Protein AF-A0A7S0SSU5-F1 (afdb_monomer)

pLDDT: mean 71.98, std 14.86, range [33.75, 90.81]

Secondary structure (DSSP, 8-state):
--GGGS-HHHHHHHHHHHHHHHHHHHHHHHHHHHHHHHHHHHHHHHHHHHHHHHH---HHHHHHHHHHHHHHHHHHHHHHHHHHHHHHHHHHHHHHHH-SHHHHHHHHS--PPPTTSSHHHHHHHHSS--

Radius of gyration: 24.77 Å; Cα cont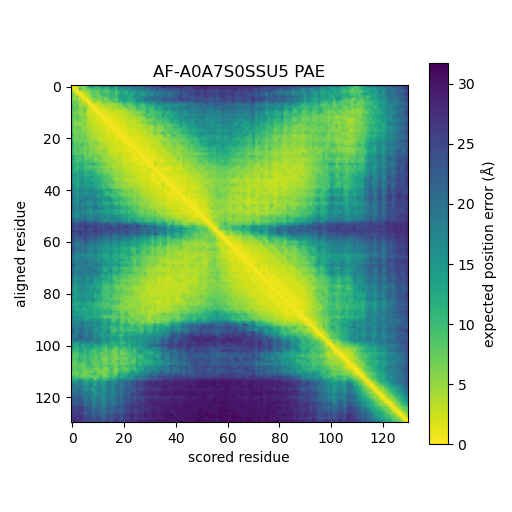acts (8 Å, |Δi|>4): 100; chains: 1; bounding box: 47×32×67 Å

Solvent-accessible surface area (backbone atoms only — not comparable to full-atom values): 7080 Å² total; per-residue (Å²): 116,59,68,85,75,43,56,74,67,41,38,55,49,50,54,50,49,50,53,50,51,51,50,39,52,50,42,39,50,54,18,55,52,32,44,54,51,18,54,51,28,42,50,51,18,53,52,39,49,54,46,48,76,72,72,58,86,51,67,73,57,44,54,51,40,52,52,51,23,52,50,24,44,52,50,19,52,52,27,48,53,50,23,52,52,33,42,50,45,29,63,57,47,42,52,77,68,52,58,49,80,64,46,61,53,39,75,80,42,71,60,82,68,66,81,84,65,53,61,72,56,54,56,64,68,64,71,76,78,128

Nearest PDB structures (foldseek):
  5c21-assembly1_B  TM=7.809E-01  e=1.725E+00  Escherichia coli
  6ixg-assembly2_B  TM=7.205E-01  e=1.542E+00  Homo sapiens
  3zx6-assembly1_B  TM=6.399E-01  e=7.852E+00  Archaeoglobus fulgidus DSM 4304

Sequence (130 aa):
MSSDTLTISSRAFYERTKIKMVASILVAALGLMLLGFASTAGGNAQSNNLLQQRTITDDNVKQSFQALTGGYGFATFVYLLAFILFIAGAVYVSPAFCGSGNEKKMIRSPQELDSGNYAAYSEKSSATQV

Foldseek 3Di:
DDLVPEDPVLSVVLVQLVVLVVVLVVLLVVLVVLLVLLVVLQVLLVVLVVCLVPPDPDPVVNVVSVVSSVVSNVSSVVSNVVSVVSVVCSVVSVCVRQVDPVSVVSVVHRDYDDPVPVVVVVVVVVVPDD

Structure (mmCIF, N/CA/C/O backbone):
data_AF-A0A7S0SSU5-F1
#
_entry.id   AF-A0A7S0SSU5-F1
#
loop_
_atom_site.group_PDB
_atom_site.id
_atom_site.type_symbol
_atom_site.label_atom_id
_atom_site.label_alt_id
_atom_site.label_comp_id
_atom_site.label_asym_id
_atom_site.label_entity_id
_atom_site.label_seq_id
_atom_site.pdbx_PDB_ins_code
_atom_site.Cartn_x
_atom_site.Cartn_y
_atom_site.Cartn_z
_atom_site.occupancy
_atom_site.B_iso_or_equiv
_atom_site.auth_seq_id
_atom_site.auth_comp_id
_atom_site.auth_asym_id
_atom_site.auth_atom_id
_atom_site.pdbx_PDB_model_num
ATOM 1 N N . MET A 1 1 ? -23.222 10.965 27.263 1.00 56.06 1 MET A N 1
ATOM 2 C CA . MET A 1 1 ? -22.377 10.793 28.465 1.00 56.06 1 MET A CA 1
ATOM 3 C C . MET A 1 1 ? -20.960 11.200 28.112 1.00 56.06 1 MET A C 1
ATOM 5 O O . MET A 1 1 ? -20.554 10.955 26.980 1.00 56.06 1 MET A O 1
ATOM 9 N N . SER A 1 2 ? -20.246 11.864 29.020 1.00 61.12 2 SER A N 1
ATOM 10 C CA . SER A 1 2 ? -18.817 12.133 28.822 1.00 61.12 2 SER A CA 1
ATOM 11 C C . SER A 1 2 ? -18.035 10.834 29.054 1.00 61.12 2 SER A C 1
ATOM 13 O O . SER A 1 2 ? -18.486 9.978 29.813 1.00 61.12 2 SER A O 1
ATOM 15 N N . SER A 1 3 ? -16.867 10.658 28.430 1.00 58.19 3 SER A N 1
ATOM 16 C CA . SER A 1 3 ? -15.990 9.507 28.715 1.00 58.19 3 SER A CA 1
ATOM 17 C C . SER A 1 3 ? -15.552 9.450 30.180 1.00 58.19 3 SER A C 1
ATOM 19 O O . SER A 1 3 ? -15.205 8.383 30.675 1.00 58.19 3 SER A O 1
ATOM 21 N N . ASP A 1 4 ? -15.603 10.588 30.874 1.00 58.25 4 ASP A N 1
ATOM 22 C CA . ASP A 1 4 ? -15.277 10.697 32.297 1.00 58.25 4 ASP A CA 1
ATOM 23 C C . ASP A 1 4 ? -16.408 10.226 33.216 1.00 58.25 4 ASP A C 1
ATOM 25 O O . ASP A 1 4 ? -16.197 10.059 34.410 1.00 58.25 4 ASP A O 1
ATOM 29 N N . THR A 1 5 ? -17.609 10.000 32.672 1.00 66.00 5 THR A N 1
ATOM 30 C CA . THR A 1 5 ? -18.758 9.465 33.422 1.00 66.00 5 THR A CA 1
ATOM 31 C C . THR A 1 5 ? -18.844 7.938 33.367 1.00 66.00 5 THR A C 1
ATOM 33 O O . THR A 1 5 ? -19.779 7.372 33.920 1.00 66.00 5 THR A O 1
ATOM 36 N N . LEU A 1 6 ? -17.905 7.275 32.682 1.00 62.12 6 LEU A N 1
ATOM 37 C CA . LEU A 1 6 ? -17.841 5.819 32.561 1.00 62.12 6 LEU A CA 1
ATOM 38 C C . LEU A 1 6 ? -17.018 5.195 33.692 1.00 62.12 6 LEU A C 1
ATOM 40 O O . LEU A 1 6 ? -16.015 5.753 34.138 1.00 62.12 6 LEU A O 1
ATOM 44 N N . THR A 1 7 ? -17.374 3.967 34.062 1.00 74.00 7 THR A N 1
ATOM 45 C CA . THR A 1 7 ? -16.509 3.082 34.854 1.00 74.00 7 THR A CA 1
ATOM 46 C C . THR A 1 7 ? -15.107 2.931 34.236 1.00 74.00 7 THR A C 1
ATOM 48 O O . THR A 1 7 ? -14.943 2.899 33.013 1.00 74.00 7 THR A O 1
ATOM 51 N N . ILE A 1 8 ? -14.076 2.811 35.088 1.00 71.38 8 ILE A N 1
ATOM 52 C CA . ILE A 1 8 ? -12.649 2.734 34.693 1.00 71.38 8 ILE A CA 1
ATOM 53 C C . ILE A 1 8 ? -12.413 1.645 33.633 1.00 71.38 8 ILE A C 1
ATOM 55 O O . ILE A 1 8 ? -11.675 1.852 32.668 1.00 71.38 8 ILE A O 1
ATOM 59 N N . SER A 1 9 ? -13.084 0.500 33.777 1.00 66.38 9 SER A N 1
ATOM 60 C CA . SER A 1 9 ? -13.046 -0.608 32.820 1.00 66.38 9 SER A CA 1
ATOM 61 C C . SER A 1 9 ? -13.608 -0.203 31.454 1.00 66.38 9 SER A C 1
ATOM 63 O O . SER A 1 9 ? -12.910 -0.339 30.444 1.00 66.38 9 SER A O 1
ATOM 65 N N . SER A 1 10 ? -14.823 0.352 31.421 1.00 65.69 10 SER A N 1
ATOM 66 C CA . SER A 1 10 ? -15.511 0.780 30.194 1.00 65.69 10 SER A CA 1
ATOM 67 C C . SER A 1 10 ? -14.750 1.879 29.451 1.00 65.69 10 SER A C 1
ATOM 69 O O . SER A 1 10 ? -14.688 1.871 28.220 1.00 65.69 10 SER A O 1
ATOM 71 N N . ARG A 1 11 ? -14.094 2.784 30.187 1.00 67.38 11 ARG A N 1
ATOM 72 C CA . ARG A 1 11 ? -13.201 3.801 29.619 1.00 67.38 11 ARG A CA 1
ATOM 73 C C . ARG A 1 11 ? -11.975 3.181 28.944 1.00 67.38 11 ARG A C 1
ATOM 75 O O . ARG A 1 11 ? -11.685 3.512 27.796 1.00 67.38 11 ARG A O 1
ATOM 82 N N . ALA A 1 12 ? -11.289 2.251 29.611 1.00 69.94 12 ALA A N 1
ATOM 83 C CA . ALA A 1 12 ? -10.104 1.596 29.053 1.00 69.94 12 ALA A CA 1
ATOM 84 C C . ALA A 1 12 ? -10.423 0.805 27.772 1.00 69.94 12 ALA A C 1
ATOM 86 O O . ALA A 1 12 ? -9.622 0.762 26.838 1.00 69.94 12 ALA A O 1
ATOM 87 N N . PHE A 1 13 ? -11.607 0.194 27.697 1.00 69.38 13 PHE A N 1
ATOM 88 C CA . PHE A 1 13 ? -12.053 -0.496 26.490 1.00 69.38 13 PHE A CA 1
ATOM 89 C C . PHE A 1 13 ? -12.400 0.481 25.368 1.00 69.38 13 PHE A C 1
ATOM 91 O O . PHE A 1 13 ? -11.921 0.294 24.256 1.00 69.38 13 PHE A O 1
ATOM 98 N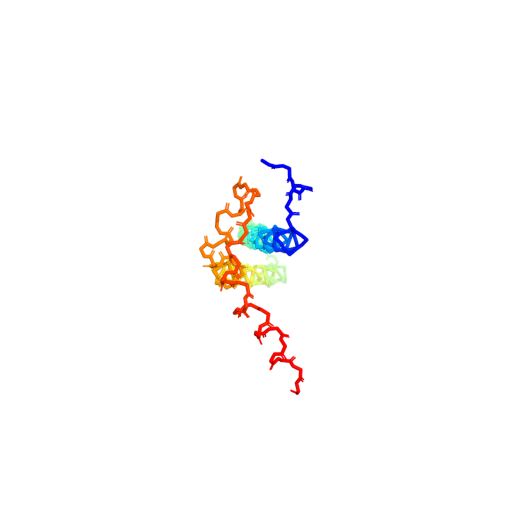 N . TYR A 1 14 ? -13.115 1.569 25.665 1.00 70.25 14 TYR A N 1
ATOM 99 C CA . TYR A 1 14 ? -13.400 2.633 24.699 1.00 70.25 14 TYR A CA 1
ATOM 100 C C . TYR A 1 14 ? -12.125 3.229 24.075 1.00 70.25 14 TYR A C 1
ATOM 102 O O . TYR A 1 14 ? -12.042 3.395 22.855 1.00 70.25 14 TYR A O 1
ATOM 110 N N . GLU A 1 15 ? -11.104 3.506 24.890 1.00 70.94 15 GLU A N 1
ATOM 111 C CA . GLU A 1 15 ? -9.810 4.013 24.417 1.00 70.94 15 GLU A CA 1
ATOM 112 C C . GLU A 1 15 ? -9.081 2.982 23.539 1.00 70.94 15 GLU A C 1
ATOM 114 O O . GLU A 1 15 ? -8.605 3.321 22.452 1.00 70.94 15 GLU A O 1
ATOM 119 N N . ARG A 1 16 ? -9.077 1.699 23.929 1.00 71.19 16 ARG A N 1
ATOM 120 C CA . ARG A 1 16 ? -8.513 0.614 23.107 1.00 71.19 16 ARG A CA 1
ATOM 121 C C . ARG A 1 16 ? -9.248 0.467 21.774 1.00 71.19 16 ARG A C 1
ATOM 123 O O . ARG A 1 16 ? -8.592 0.348 20.744 1.00 71.19 16 ARG A O 1
ATOM 130 N N . THR A 1 17 ? -10.580 0.519 21.755 1.00 71.75 17 THR A N 1
ATOM 131 C CA . THR A 1 17 ? -11.378 0.437 20.520 1.00 71.75 17 THR A CA 1
ATOM 132 C C . THR A 1 17 ? -11.051 1.581 19.560 1.00 71.75 17 THR A C 1
ATOM 134 O O . THR A 1 17 ? -10.883 1.348 18.362 1.00 71.75 17 THR A O 1
ATOM 137 N N . LYS A 1 18 ? -10.876 2.809 20.067 1.00 73.06 18 LYS A N 1
ATOM 138 C CA . LYS A 1 18 ? -10.444 3.950 19.244 1.00 73.06 18 LYS A CA 1
ATOM 139 C C . LYS A 1 18 ? -9.051 3.760 18.658 1.00 73.06 18 LYS A C 1
ATOM 141 O O . LYS A 1 18 ? -8.867 3.995 17.467 1.00 73.06 18 LYS A O 1
ATOM 146 N N . ILE A 1 19 ? -8.085 3.317 19.461 1.00 75.94 19 ILE A N 1
ATOM 147 C CA . ILE A 1 19 ? -6.707 3.093 18.998 1.00 75.94 19 ILE A CA 1
ATOM 148 C C . ILE A 1 19 ? -6.681 2.051 17.873 1.00 75.94 19 ILE A C 1
ATOM 150 O O . ILE A 1 19 ? -6.041 2.267 16.846 1.00 75.94 19 ILE A O 1
ATOM 154 N N . LYS A 1 20 ? -7.434 0.956 18.017 1.00 71.56 20 LYS A N 1
ATOM 155 C CA . LYS A 1 20 ? -7.558 -0.077 16.979 1.00 71.56 20 LYS A CA 1
ATOM 156 C C . LYS A 1 20 ? -8.195 0.454 15.690 1.00 71.56 20 LYS A C 1
ATOM 158 O O . LYS A 1 20 ? -7.729 0.133 14.598 1.00 71.56 20 LYS A O 1
ATOM 163 N N . MET A 1 21 ? -9.228 1.293 15.805 1.00 73.94 21 MET A N 1
ATOM 164 C CA . MET A 1 21 ? -9.857 1.941 14.651 1.00 73.94 21 MET A CA 1
ATOM 165 C C . MET A 1 21 ? -8.861 2.848 13.917 1.00 73.94 21 MET A C 1
ATOM 167 O O . MET A 1 21 ? -8.711 2.730 12.702 1.00 73.94 21 MET A O 1
ATOM 171 N N . VAL A 1 22 ? -8.127 3.692 14.647 1.00 79.00 22 VAL A N 1
ATOM 172 C CA . VAL A 1 22 ? -7.085 4.559 14.075 1.00 79.00 22 VAL A CA 1
ATOM 173 C C . VAL A 1 22 ? -5.990 3.730 13.401 1.00 79.00 22 VAL A C 1
ATOM 175 O O . VAL A 1 22 ? -5.599 4.047 12.281 1.00 79.00 22 VAL A O 1
ATOM 178 N N . ALA A 1 23 ? -5.554 2.628 14.019 1.00 75.94 23 ALA A N 1
ATOM 179 C CA . ALA A 1 23 ? -4.574 1.722 13.427 1.00 75.94 23 ALA A CA 1
ATOM 180 C C . ALA A 1 23 ? -5.067 1.123 12.097 1.00 75.94 23 ALA A C 1
ATOM 182 O O . ALA A 1 23 ? -4.322 1.120 11.121 1.00 75.94 23 ALA A O 1
ATOM 183 N N . SER A 1 24 ? -6.331 0.690 12.014 1.00 76.25 24 SER A N 1
ATOM 184 C CA . SER A 1 24 ? -6.899 0.153 10.765 1.00 76.25 24 SER A CA 1
ATOM 185 C C . SER A 1 24 ? -6.962 1.193 9.636 1.00 76.25 24 SER A C 1
AT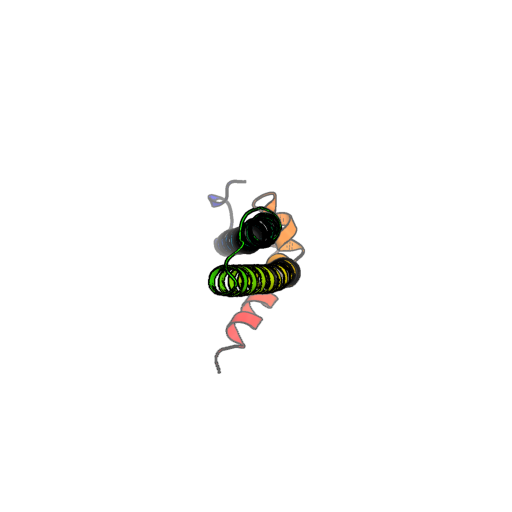OM 187 O O . SER A 1 24 ? -6.672 0.873 8.484 1.00 76.25 24 SER A O 1
ATOM 189 N N . ILE A 1 25 ? -7.260 2.455 9.969 1.00 79.56 25 ILE A N 1
ATOM 190 C CA . ILE A 1 25 ? -7.287 3.571 9.012 1.00 79.56 25 ILE A CA 1
ATOM 191 C C . ILE A 1 25 ? -5.868 3.919 8.553 1.00 79.56 25 ILE A C 1
ATOM 193 O O . ILE A 1 25 ? -5.651 4.166 7.369 1.00 79.56 25 ILE A O 1
ATOM 197 N N . LEU A 1 26 ? -4.892 3.896 9.462 1.00 82.31 26 LEU A N 1
ATOM 198 C CA . LEU A 1 26 ? -3.492 4.170 9.142 1.00 82.31 26 LEU A CA 1
ATOM 199 C C . LEU A 1 26 ? -2.922 3.100 8.202 1.00 82.31 26 LEU A C 1
ATOM 201 O O . LEU A 1 26 ? -2.293 3.436 7.201 1.00 82.31 26 LEU A O 1
ATOM 205 N N . VAL A 1 27 ? -3.204 1.820 8.461 1.00 82.00 27 VAL A N 1
ATOM 206 C CA . VAL A 1 27 ? -2.803 0.714 7.575 1.00 82.00 27 VAL A CA 1
ATOM 207 C C . VAL A 1 27 ? -3.454 0.849 6.192 1.00 82.00 27 VAL A C 1
ATOM 209 O O . VAL A 1 27 ? -2.781 0.661 5.179 1.00 82.00 27 VAL A O 1
ATOM 212 N N . ALA A 1 28 ? -4.727 1.250 6.122 1.00 79.44 28 ALA A N 1
ATOM 213 C CA . ALA A 1 28 ? -5.393 1.523 4.848 1.00 79.44 28 ALA A CA 1
ATOM 214 C C . ALA A 1 28 ? -4.764 2.713 4.093 1.00 79.44 28 ALA A C 1
ATOM 216 O O . ALA A 1 28 ? -4.578 2.643 2.877 1.00 79.44 28 ALA A O 1
ATOM 217 N N . ALA A 1 29 ? -4.379 3.781 4.800 1.00 84.12 29 ALA A N 1
ATOM 218 C CA . ALA A 1 29 ? -3.706 4.941 4.213 1.00 84.12 29 ALA A CA 1
ATOM 219 C C . ALA A 1 29 ? -2.313 4.591 3.657 1.00 84.12 29 ALA A C 1
ATOM 221 O O . ALA A 1 29 ? -1.955 5.045 2.571 1.00 84.12 29 ALA A O 1
ATOM 222 N N . LEU A 1 30 ? -1.556 3.731 4.348 1.00 83.94 30 LEU A N 1
ATOM 223 C CA . LEU A 1 30 ? -0.282 3.202 3.846 1.00 83.94 30 LEU A CA 1
ATOM 224 C C . LEU A 1 30 ? -0.471 2.365 2.574 1.00 83.94 30 LEU A C 1
ATOM 226 O O . LEU A 1 30 ? 0.319 2.486 1.639 1.00 83.94 30 LE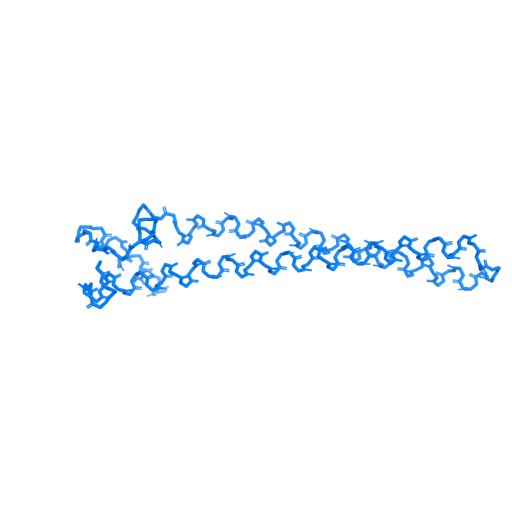U A O 1
ATOM 230 N N . GLY A 1 31 ? -1.549 1.578 2.497 1.00 84.19 31 GLY A N 1
ATOM 231 C CA . GLY A 1 31 ? -1.936 0.897 1.261 1.00 84.19 31 GLY A CA 1
ATOM 232 C C . GLY A 1 31 ? -2.144 1.887 0.110 1.00 84.19 31 GLY A C 1
ATOM 233 O O . GLY A 1 31 ? -1.524 1.757 -0.944 1.00 84.19 31 GLY A O 1
ATOM 234 N N . LEU A 1 32 ? -2.955 2.928 0.315 1.00 85.25 32 LEU A N 1
ATOM 235 C CA . LEU A 1 32 ? -3.207 3.950 -0.712 1.00 85.25 32 LEU A CA 1
ATOM 236 C C . LEU A 1 32 ? -1.934 4.698 -1.146 1.00 85.25 32 LEU A C 1
ATOM 238 O O . LEU A 1 32 ? -1.791 5.031 -2.322 1.00 85.25 32 LEU A O 1
ATOM 242 N N . MET A 1 33 ? -0.984 4.914 -0.235 1.00 88.31 33 MET A N 1
ATOM 243 C CA . MET A 1 33 ? 0.317 5.501 -0.566 1.00 88.31 33 MET A CA 1
ATOM 244 C C . MET A 1 33 ? 1.125 4.603 -1.519 1.00 88.31 33 MET A C 1
ATOM 246 O O . MET A 1 33 ? 1.680 5.094 -2.502 1.00 88.31 33 MET A O 1
ATOM 250 N N . LEU A 1 34 ? 1.144 3.285 -1.287 1.00 85.94 34 LEU A N 1
ATOM 251 C CA . LEU A 1 34 ? 1.802 2.317 -2.177 1.00 85.94 34 LEU A CA 1
ATOM 252 C C . LEU A 1 34 ? 1.147 2.261 -3.562 1.00 85.94 34 LEU A C 1
ATOM 254 O O . LEU A 1 34 ? 1.851 2.139 -4.564 1.00 85.94 34 LEU A O 1
ATOM 258 N N . LEU A 1 35 ? -0.175 2.436 -3.643 1.00 87.56 35 LEU A N 1
ATOM 259 C CA . LEU A 1 35 ? -0.874 2.574 -4.923 1.00 87.56 35 LEU A CA 1
ATOM 260 C C . LEU A 1 35 ? -0.422 3.829 -5.695 1.00 87.56 35 LEU A C 1
ATOM 262 O O . LEU A 1 35 ? -0.261 3.774 -6.913 1.00 87.56 35 LEU A O 1
ATOM 266 N N . GLY A 1 36 ? -0.159 4.940 -4.999 1.00 88.62 36 GLY A N 1
ATOM 267 C CA . GLY A 1 36 ? 0.415 6.152 -5.599 1.00 88.62 36 GLY A CA 1
ATOM 268 C C . GLY A 1 36 ? 1.838 5.952 -6.141 1.00 88.62 36 GLY A C 1
ATOM 269 O O . GLY A 1 36 ? 2.196 6.476 -7.199 1.00 88.62 36 GLY A O 1
ATOM 270 N N . PHE A 1 37 ? 2.656 5.142 -5.465 1.00 88.12 37 PHE A N 1
ATOM 271 C CA . PHE A 1 37 ? 3.966 4.756 -5.999 1.00 88.12 37 PHE A CA 1
ATOM 272 C C . PHE A 1 37 ? 3.850 3.818 -7.202 1.00 88.12 37 PHE A C 1
ATOM 274 O O . PHE A 1 37 ? 4.606 3.976 -8.162 1.00 88.12 37 PHE A O 1
ATOM 281 N N . ALA A 1 38 ? 2.877 2.901 -7.203 1.00 89.56 38 ALA A N 1
ATOM 282 C CA . ALA A 1 38 ? 2.601 2.037 -8.348 1.00 89.56 38 ALA A CA 1
ATOM 283 C C . ALA A 1 38 ? 2.204 2.851 -9.591 1.00 89.56 38 ALA A C 1
ATOM 285 O O . ALA A 1 38 ? 2.741 2.616 -10.672 1.00 89.56 38 ALA A O 1
ATOM 286 N N . SER A 1 39 ? 1.319 3.845 -9.449 1.00 89.00 39 SER A N 1
ATOM 287 C CA . SER A 1 39 ? 0.909 4.692 -10.578 1.00 89.00 39 SER A CA 1
ATOM 288 C C . SER A 1 39 ? 2.065 5.537 -11.121 1.00 89.00 39 SER A C 1
ATOM 290 O O . SER A 1 39 ? 2.221 5.658 -12.337 1.00 89.00 39 SER A O 1
ATOM 292 N N . THR A 1 40 ? 2.924 6.055 -10.241 1.00 90.44 40 THR A N 1
ATOM 293 C CA . THR A 1 40 ? 4.107 6.835 -10.637 1.00 90.44 40 THR A CA 1
ATOM 294 C C . THR A 1 40 ? 5.142 5.966 -11.361 1.00 90.44 40 THR A C 1
ATOM 296 O O . THR A 1 40 ? 5.637 6.342 -12.424 1.00 90.44 40 THR A O 1
ATOM 299 N N . ALA A 1 41 ? 5.450 4.780 -10.827 1.00 87.25 41 ALA A N 1
ATOM 300 C CA . ALA A 1 41 ? 6.372 3.838 -11.460 1.00 87.25 41 ALA A CA 1
ATOM 301 C C . ALA A 1 41 ? 5.839 3.346 -12.819 1.00 87.25 41 ALA A C 1
ATOM 303 O O . ALA A 1 41 ? 6.587 3.330 -13.796 1.00 87.25 41 ALA A O 1
ATOM 304 N N . GLY A 1 42 ? 4.542 3.040 -12.919 1.00 86.44 42 GLY A N 1
ATOM 305 C CA . GLY A 1 42 ? 3.910 2.621 -14.171 1.00 86.44 42 GLY A CA 1
ATOM 306 C C . GLY A 1 42 ? 3.944 3.716 -15.239 1.00 86.44 42 GLY A C 1
ATOM 307 O O . GLY A 1 42 ? 4.291 3.450 -16.392 1.00 86.44 42 GLY A O 1
ATOM 308 N N . GLY A 1 43 ? 3.678 4.966 -14.846 1.00 87.19 43 GLY A N 1
ATOM 309 C CA . GLY A 1 43 ? 3.795 6.125 -15.734 1.00 87.19 43 GLY A CA 1
ATOM 310 C C . GLY A 1 43 ? 5.221 6.328 -16.255 1.00 87.19 43 GLY A C 1
ATOM 311 O O . GLY A 1 43 ? 5.419 6.547 -17.452 1.00 87.19 43 GLY A O 1
ATOM 312 N N . ASN A 1 44 ? 6.227 6.170 -15.390 1.00 86.56 44 ASN A N 1
ATOM 313 C CA . ASN A 1 44 ? 7.636 6.263 -15.782 1.00 86.56 44 ASN A CA 1
ATOM 314 C C . ASN A 1 44 ? 8.059 5.131 -16.7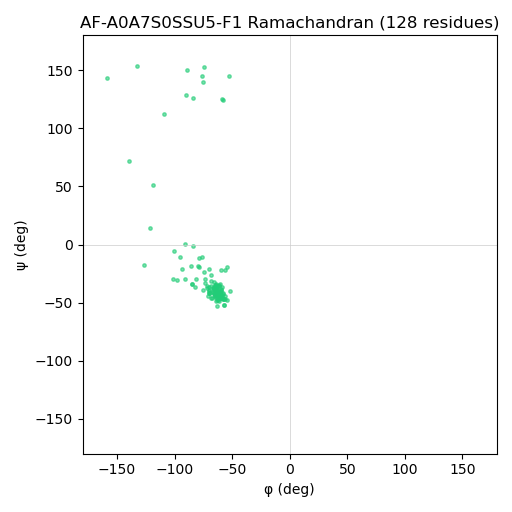30 1.00 86.56 44 ASN A C 1
ATOM 316 O O . ASN A 1 44 ? 8.808 5.379 -17.675 1.00 86.56 44 ASN A O 1
ATOM 320 N N . ALA A 1 45 ? 7.553 3.909 -16.534 1.00 86.56 45 ALA A N 1
ATOM 321 C CA . ALA A 1 45 ? 7.801 2.800 -17.454 1.00 86.56 45 ALA A CA 1
ATOM 322 C C . ALA A 1 45 ? 7.265 3.110 -18.863 1.00 86.56 45 ALA A C 1
ATOM 324 O O . ALA A 1 45 ? 7.969 2.937 -19.858 1.00 86.56 45 ALA A O 1
ATOM 325 N N . GLN A 1 46 ? 6.038 3.626 -18.961 1.00 86.00 46 GLN A N 1
ATOM 326 C CA . GLN A 1 46 ? 5.432 3.951 -20.252 1.00 86.00 46 GLN A CA 1
ATOM 327 C C . GLN A 1 46 ? 6.103 5.155 -20.928 1.00 86.00 46 GLN A C 1
ATOM 329 O O . GLN A 1 46 ? 6.355 5.119 -22.132 1.00 86.00 46 GLN A O 1
ATOM 334 N N . SER A 1 47 ? 6.434 6.200 -20.164 1.00 84.81 47 SER A N 1
ATOM 335 C CA . SER A 1 47 ? 7.136 7.383 -20.677 1.00 84.81 47 SER A CA 1
ATOM 336 C C . SER A 1 47 ? 8.498 7.020 -21.283 1.00 84.81 47 SER A C 1
ATOM 338 O O . SER A 1 47 ? 8.803 7.401 -22.414 1.00 84.81 47 SER A O 1
ATOM 340 N N . ASN A 1 48 ? 9.284 6.195 -20.584 1.00 83.38 48 ASN A N 1
ATOM 341 C CA . ASN A 1 48 ? 10.591 5.743 -21.062 1.00 83.38 48 ASN A CA 1
ATOM 342 C C . ASN A 1 48 ? 10.498 4.874 -22.325 1.00 83.38 48 ASN A C 1
ATOM 344 O O . ASN A 1 48 ? 11.343 4.996 -23.210 1.00 83.38 48 ASN A O 1
ATOM 348 N N . ASN A 1 49 ? 9.443 4.065 -22.456 1.00 83.44 49 ASN A N 1
ATOM 349 C CA . ASN A 1 49 ? 9.183 3.283 -23.666 1.00 83.44 49 ASN A CA 1
ATOM 350 C C . ASN A 1 49 ? 8.894 4.191 -24.881 1.00 83.44 49 ASN A C 1
ATOM 352 O O . ASN A 1 49 ? 9.459 4.007 -25.959 1.00 83.44 49 ASN A O 1
ATOM 356 N N . LEU A 1 50 ? 8.088 5.242 -24.693 1.00 83.00 50 LEU A N 1
ATOM 357 C CA . LEU A 1 50 ? 7.801 6.222 -25.748 1.00 83.00 50 LEU A CA 1
ATOM 358 C C . LEU A 1 50 ? 9.045 7.029 -26.151 1.00 83.00 50 LEU A C 1
ATOM 360 O O . LEU A 1 50 ? 9.240 7.302 -27.337 1.00 83.00 50 LEU A O 1
ATOM 364 N N . LEU A 1 51 ? 9.900 7.391 -25.190 1.00 81.12 51 LEU A N 1
ATOM 365 C CA . LEU A 1 51 ? 11.168 8.081 -25.455 1.00 81.12 51 LEU A CA 1
ATOM 366 C C . LEU A 1 51 ? 12.159 7.190 -26.214 1.00 81.12 51 LEU A C 1
ATOM 368 O O . LEU A 1 51 ? 12.795 7.655 -27.163 1.00 81.12 51 LEU A O 1
ATOM 372 N N . GLN A 1 52 ? 12.240 5.905 -25.856 1.00 79.00 52 GLN A N 1
ATOM 373 C CA . GLN A 1 52 ? 13.062 4.922 -26.562 1.00 79.00 52 GLN A CA 1
ATOM 374 C C . GLN A 1 52 ? 12.646 4.783 -28.035 1.00 79.00 52 GLN A C 1
ATOM 376 O O . GLN A 1 52 ? 13.506 4.674 -28.906 1.00 79.00 52 GLN A O 1
ATOM 381 N N . GLN A 1 53 ? 11.341 4.816 -28.325 1.00 74.00 53 GLN A N 1
ATOM 382 C CA . GLN A 1 53 ? 10.820 4.697 -29.690 1.00 74.00 53 GLN A CA 1
ATOM 383 C C . GLN A 1 53 ? 11.024 5.955 -30.546 1.00 74.00 53 GLN A C 1
ATOM 385 O O . GLN A 1 53 ? 11.128 5.838 -31.765 1.00 74.00 53 GLN A O 1
ATOM 390 N N . ARG A 1 54 ? 11.050 7.152 -29.942 1.00 72.06 54 ARG A N 1
ATOM 391 C CA . ARG A 1 54 ? 11.038 8.422 -30.691 1.00 72.06 54 ARG A CA 1
ATOM 392 C C . ARG A 1 54 ? 12.404 9.069 -30.901 1.00 72.06 54 ARG A C 1
ATOM 394 O O . ARG A 1 54 ? 12.561 9.768 -31.897 1.00 72.06 54 ARG A O 1
ATOM 401 N N . THR A 1 55 ? 13.358 8.887 -29.987 1.00 65.62 55 THR A N 1
ATOM 402 C CA . THR A 1 55 ? 14.490 9.834 -29.892 1.00 65.62 55 THR A CA 1
ATOM 403 C C . THR A 1 55 ? 15.869 9.180 -29.951 1.00 65.62 55 THR A C 1
ATOM 405 O O . THR A 1 55 ? 16.857 9.867 -30.194 1.00 65.62 55 THR A O 1
ATOM 408 N N . ILE A 1 56 ? 15.979 7.869 -29.731 1.00 68.12 56 ILE A N 1
ATOM 409 C CA . ILE A 1 56 ? 17.279 7.246 -29.458 1.00 68.12 56 ILE A CA 1
ATOM 410 C C . ILE A 1 56 ? 17.733 6.393 -30.641 1.00 68.12 56 ILE A C 1
ATOM 412 O O . ILE A 1 56 ? 17.140 5.358 -30.930 1.00 68.12 56 ILE A O 1
ATOM 416 N N . THR A 1 57 ? 18.802 6.829 -31.310 1.00 66.75 57 THR A N 1
ATOM 417 C CA . THR A 1 57 ? 19.452 6.104 -32.421 1.00 66.75 57 THR A CA 1
ATOM 418 C C . THR A 1 57 ? 20.612 5.224 -31.937 1.00 66.75 57 THR A C 1
ATOM 420 O O . THR A 1 57 ? 20.962 4.268 -32.615 1.00 66.75 57 THR A O 1
ATOM 423 N N . ASP A 1 58 ? 21.174 5.511 -30.757 1.00 76.19 58 ASP A N 1
ATOM 424 C CA . ASP A 1 58 ? 22.303 4.779 -30.165 1.00 76.19 58 ASP A CA 1
ATOM 425 C C . ASP A 1 58 ? 21.836 3.519 -29.408 1.00 76.19 58 ASP A C 1
ATOM 427 O O . ASP A 1 58 ? 20.979 3.583 -28.516 1.00 76.19 58 ASP A O 1
ATOM 431 N N . ASP A 1 59 ? 22.408 2.366 -29.754 1.00 77.31 59 ASP A N 1
ATOM 432 C CA . ASP A 1 59 ? 22.027 1.055 -29.219 1.00 77.31 59 ASP A CA 1
ATOM 433 C C . ASP A 1 59 ? 22.373 0.885 -27.731 1.00 77.31 59 ASP A C 1
ATOM 435 O O . ASP A 1 59 ? 21.615 0.249 -26.990 1.00 77.31 59 ASP A O 1
ATOM 439 N N . ASN A 1 60 ? 23.450 1.521 -27.253 1.00 78.75 60 ASN A N 1
ATOM 440 C CA . ASN A 1 60 ? 23.829 1.481 -25.832 1.00 78.75 60 ASN A CA 1
ATOM 441 C C . ASN A 1 60 ? 22.797 2.208 -24.958 1.00 78.75 60 ASN A C 1
ATOM 443 O O . ASN A 1 60 ? 22.454 1.791 -23.844 1.00 78.75 60 ASN A O 1
ATOM 447 N N . VAL A 1 61 ? 22.259 3.303 -25.491 1.00 77.25 61 VAL A N 1
ATOM 448 C CA . VAL A 1 61 ? 21.257 4.108 -24.802 1.00 77.2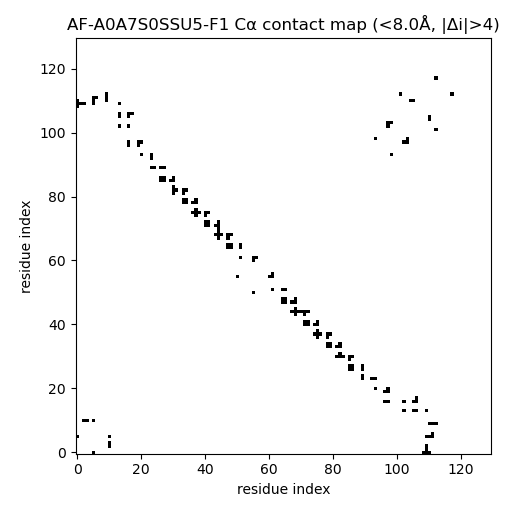5 61 VAL A CA 1
ATOM 449 C C . VAL A 1 61 ? 19.901 3.393 -24.845 1.00 77.25 61 VAL A C 1
ATOM 451 O O . VAL A 1 61 ? 19.220 3.330 -23.823 1.00 77.25 61 VAL A O 1
ATOM 454 N N . LYS A 1 62 ? 19.536 2.739 -25.959 1.00 77.62 62 LYS A N 1
ATOM 455 C CA . LYS A 1 62 ? 18.325 1.898 -26.029 1.00 77.62 62 LYS A CA 1
ATOM 456 C C . LYS A 1 62 ? 18.313 0.778 -24.990 1.00 77.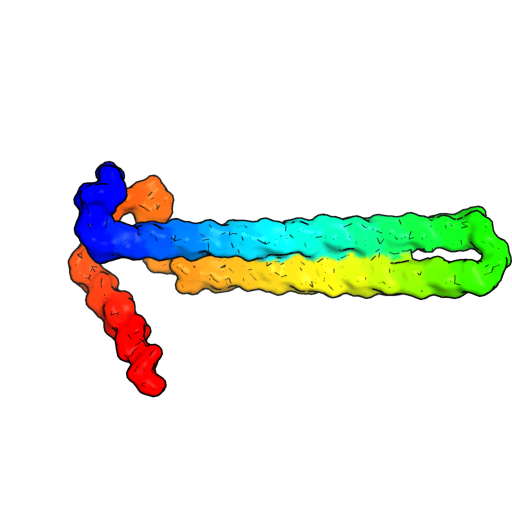62 62 LYS A C 1
ATOM 458 O O . LYS A 1 62 ? 17.296 0.613 -24.317 1.00 77.62 62 LYS A O 1
ATOM 463 N N . GLN A 1 63 ? 19.412 0.036 -24.830 1.00 81.25 63 GLN A N 1
ATOM 464 C CA . GLN A 1 63 ? 19.499 -1.016 -23.807 1.00 81.25 63 GLN A CA 1
ATOM 465 C C . GLN A 1 63 ? 19.307 -0.457 -22.393 1.00 81.25 63 GLN A C 1
ATOM 467 O O . GLN A 1 63 ? 18.591 -1.050 -21.585 1.00 81.25 63 GLN A O 1
ATOM 472 N N . SER A 1 64 ? 19.878 0.717 -22.116 1.00 80.69 64 SER A N 1
ATOM 473 C CA . SER A 1 64 ? 19.722 1.393 -20.826 1.00 80.69 64 SER A CA 1
ATOM 474 C C . SER A 1 64 ? 18.252 1.745 -20.552 1.00 80.69 64 SER A C 1
ATOM 476 O O . SER A 1 64 ? 17.714 1.382 -19.509 1.00 80.69 64 SER A O 1
ATOM 478 N N . PHE A 1 65 ? 17.547 2.361 -21.507 1.00 81.75 65 PHE A N 1
ATOM 479 C CA . PHE A 1 65 ? 16.121 2.692 -21.347 1.00 81.75 65 PHE A CA 1
ATOM 480 C C . PHE A 1 65 ? 15.213 1.460 -21.261 1.00 81.75 65 PHE A C 1
ATOM 482 O O . PHE A 1 65 ? 14.217 1.478 -20.531 1.00 81.75 65 PHE A O 1
ATOM 489 N N . GLN A 1 66 ? 15.566 0.376 -21.950 1.00 83.19 66 GLN A N 1
ATOM 490 C CA . GLN A 1 66 ? 14.850 -0.891 -21.850 1.00 83.19 66 GLN A CA 1
ATOM 491 C C . GLN A 1 66 ? 14.996 -1.504 -20.449 1.00 83.19 66 GLN A C 1
ATOM 493 O O . GLN A 1 66 ? 14.004 -1.955 -19.872 1.00 83.19 66 GLN A O 1
ATOM 498 N N . ALA A 1 67 ? 16.196 -1.447 -19.864 1.00 85.19 67 ALA A N 1
ATOM 499 C CA . ALA A 1 67 ? 16.435 -1.867 -18.486 1.00 85.19 67 ALA A CA 1
ATOM 500 C C . ALA A 1 67 ? 15.678 -0.989 -17.472 1.00 85.19 67 ALA A C 1
ATOM 502 O O . ALA A 1 67 ? 15.034 -1.529 -16.570 1.00 85.19 67 ALA A O 1
ATOM 503 N N . LEU A 1 68 ? 15.667 0.343 -17.644 1.00 84.69 68 LEU A N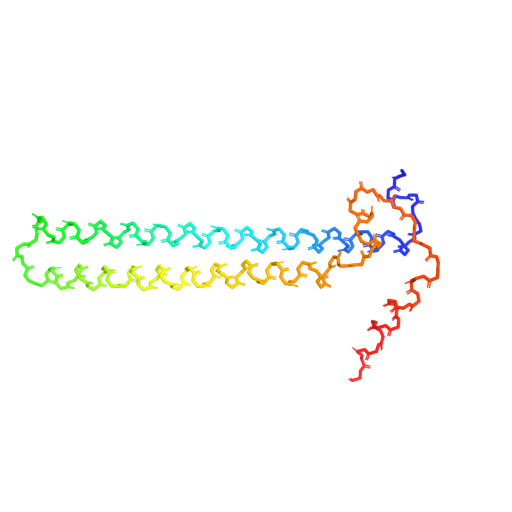 1
ATOM 504 C CA . LEU A 1 68 ? 14.869 1.239 -16.793 1.00 84.69 68 LEU A CA 1
ATOM 505 C C . LEU A 1 68 ? 13.370 0.928 -16.891 1.00 84.69 68 LEU A C 1
ATOM 507 O O . LEU A 1 68 ? 12.689 0.841 -15.871 1.00 84.69 68 LEU A O 1
ATOM 511 N N . THR A 1 69 ? 12.851 0.726 -18.102 1.00 87.75 69 THR A N 1
ATOM 512 C CA . THR A 1 69 ? 11.437 0.390 -18.331 1.00 87.75 69 THR A CA 1
ATOM 513 C C . THR A 1 69 ? 11.062 -0.929 -17.656 1.00 87.75 69 THR A C 1
ATOM 515 O O . THR A 1 69 ? 10.040 -1.000 -16.972 1.00 87.75 69 THR A O 1
ATOM 518 N N . GLY A 1 70 ? 11.910 -1.955 -17.784 1.00 85.56 70 GLY A N 1
ATOM 519 C CA . GLY A 1 70 ? 11.733 -3.234 -17.095 1.00 85.56 70 GLY A CA 1
ATOM 520 C C . GLY A 1 70 ? 11.760 -3.093 -15.571 1.00 85.56 70 GLY A C 1
ATOM 521 O O . GLY A 1 70 ? 10.897 -3.644 -14.889 1.00 85.56 70 GLY A O 1
ATOM 522 N N . GLY A 1 71 ? 12.692 -2.296 -15.036 1.00 87.06 71 GLY A N 1
ATOM 523 C CA . GLY A 1 71 ? 12.805 -2.023 -13.602 1.00 87.06 71 GLY A CA 1
ATOM 524 C C . GLY A 1 71 ? 11.579 -1.309 -13.030 1.00 87.06 71 GLY A C 1
ATOM 525 O O . GLY A 1 71 ? 11.019 -1.754 -12.028 1.00 87.06 71 GLY A O 1
ATOM 526 N N . TYR A 1 72 ? 11.101 -0.249 -13.688 1.00 88.12 72 TYR A N 1
ATOM 527 C CA . TYR A 1 72 ? 9.878 0.449 -13.279 1.00 88.12 72 TYR A CA 1
ATOM 528 C C . TYR A 1 72 ? 8.626 -0.426 -13.420 1.00 88.12 72 TYR A C 1
ATOM 530 O O . TYR A 1 72 ? 7.746 -0.378 -12.558 1.00 88.12 72 TYR A O 1
ATOM 538 N N . GLY A 1 73 ? 8.554 -1.266 -14.457 1.00 85.12 73 GLY A N 1
ATOM 539 C CA . GLY A 1 73 ? 7.477 -2.243 -14.623 1.00 85.12 73 GLY A CA 1
ATOM 540 C C . GLY A 1 73 ? 7.436 -3.262 -13.481 1.00 85.12 73 GLY A C 1
ATOM 541 O O . GLY A 1 73 ? 6.379 -3.493 -12.892 1.00 85.12 73 GLY A O 1
ATOM 542 N N . PHE A 1 74 ? 8.590 -3.811 -13.096 1.00 89.31 74 PHE A N 1
ATOM 543 C CA . PHE A 1 74 ? 8.687 -4.731 -11.963 1.00 89.31 74 PHE A CA 1
ATOM 544 C C . PHE A 1 74 ? 8.368 -4.048 -10.626 1.00 89.31 74 PHE A C 1
ATOM 546 O O . PHE A 1 74 ? 7.607 -4.589 -9.826 1.00 89.31 74 PHE A O 1
ATOM 553 N N . ALA A 1 75 ? 8.870 -2.831 -10.401 1.00 86.19 75 ALA A N 1
ATOM 554 C CA . ALA A 1 75 ? 8.538 -2.049 -9.211 1.00 86.19 75 ALA A CA 1
ATOM 555 C C . ALA A 1 75 ? 7.024 -1.804 -9.099 1.00 86.19 75 ALA A C 1
ATOM 557 O O . ALA A 1 75 ? 6.444 -1.987 -8.031 1.00 86.19 75 ALA A O 1
ATOM 558 N N . THR A 1 76 ? 6.367 -1.477 -10.216 1.00 88.25 76 THR A N 1
ATOM 559 C CA . THR A 1 76 ? 4.906 -1.315 -10.282 1.00 88.25 76 THR A CA 1
ATOM 560 C C . THR A 1 76 ? 4.188 -2.586 -9.842 1.00 88.25 76 THR A C 1
ATOM 562 O O . THR A 1 76 ? 3.294 -2.512 -9.004 1.00 88.25 76 THR A O 1
ATOM 565 N N . PHE A 1 77 ? 4.606 -3.753 -10.344 1.00 87.75 77 PHE A N 1
ATOM 566 C CA . PHE A 1 77 ? 4.048 -5.044 -9.938 1.00 87.75 77 PHE A CA 1
ATOM 567 C C . PHE A 1 77 ? 4.189 -5.289 -8.428 1.00 87.75 77 PHE A C 1
ATOM 569 O O . PHE A 1 77 ? 3.209 -5.639 -7.769 1.00 87.75 77 PHE A O 1
ATOM 576 N N . VAL A 1 78 ? 5.374 -5.044 -7.863 1.00 90.81 78 VAL A N 1
ATOM 577 C CA . VAL A 1 78 ? 5.632 -5.224 -6.425 1.00 90.81 78 VAL A CA 1
ATOM 578 C C . VAL A 1 78 ? 4.785 -4.273 -5.577 1.00 90.81 78 VAL A C 1
ATOM 580 O O . VAL A 1 78 ? 4.191 -4.708 -4.592 1.00 90.81 78 VAL A O 1
ATOM 583 N N . TYR A 1 79 ? 4.668 -2.998 -5.961 1.00 89.69 79 TYR A N 1
ATOM 584 C CA . TYR A 1 79 ? 3.832 -2.033 -5.240 1.00 89.69 79 TYR A CA 1
ATOM 585 C C . TYR A 1 79 ? 2.343 -2.380 -5.304 1.00 89.69 79 TYR A C 1
ATOM 587 O O . TYR A 1 79 ? 1.634 -2.205 -4.314 1.00 89.69 79 TYR A O 1
ATOM 595 N N . LEU A 1 80 ? 1.873 -2.919 -6.430 1.00 88.19 80 LEU A N 1
ATOM 596 C CA . LEU A 1 80 ? 0.487 -3.358 -6.597 1.00 88.19 80 LEU A CA 1
ATOM 597 C C . LEU A 1 80 ? 0.188 -4.594 -5.734 1.00 88.19 80 LEU A C 1
ATOM 599 O O . LEU A 1 80 ? -0.842 -4.655 -5.065 1.00 88.19 80 LEU A O 1
ATOM 603 N N . LEU A 1 81 ? 1.119 -5.548 -5.676 1.00 88.69 81 LEU A N 1
ATOM 604 C CA . LEU A 1 81 ? 1.010 -6.727 -4.817 1.00 88.69 81 LEU A CA 1
ATOM 605 C C . LEU A 1 81 ? 1.033 -6.326 -3.333 1.00 88.69 81 LEU A C 1
ATOM 607 O O . LEU A 1 81 ? 0.173 -6.752 -2.563 1.00 88.69 81 LEU A O 1
ATOM 611 N N . ALA A 1 82 ? 1.949 -5.434 -2.946 1.00 86.81 82 ALA A N 1
ATOM 612 C CA . ALA A 1 82 ? 1.997 -4.875 -1.599 1.00 86.81 82 ALA A CA 1
ATOM 613 C C . ALA A 1 82 ? 0.682 -4.162 -1.244 1.00 86.81 82 ALA A C 1
ATOM 615 O O . ALA A 1 82 ? 0.113 -4.429 -0.191 1.00 86.81 82 ALA A O 1
ATOM 616 N N . PHE A 1 83 ? 0.142 -3.328 -2.135 1.00 87.06 83 PHE A N 1
ATOM 617 C CA . PHE A 1 83 ? -1.150 -2.669 -1.944 1.00 87.06 83 PHE A CA 1
ATOM 618 C C . PHE A 1 83 ? -2.285 -3.661 -1.656 1.00 87.06 83 PHE A C 1
ATOM 620 O O . PHE A 1 83 ? -3.028 -3.478 -0.689 1.00 87.06 83 PHE A O 1
ATOM 627 N N . ILE A 1 84 ? -2.389 -4.733 -2.449 1.00 86.62 84 ILE A N 1
ATOM 628 C CA . ILE A 1 84 ? -3.404 -5.776 -2.256 1.00 86.62 84 ILE A CA 1
ATOM 629 C C . ILE A 1 84 ? -3.236 -6.441 -0.887 1.00 86.62 84 ILE A C 1
ATOM 631 O O . ILE A 1 84 ? -4.224 -6.619 -0.178 1.00 86.62 84 ILE A O 1
ATOM 635 N N . LEU A 1 85 ? -2.004 -6.757 -0.478 1.00 86.56 85 LEU A N 1
ATOM 636 C CA . LEU A 1 85 ? -1.729 -7.358 0.830 1.00 86.56 85 LEU A CA 1
ATOM 637 C C . LEU A 1 85 ? -2.035 -6.408 1.992 1.00 86.56 85 LEU A C 1
ATOM 639 O O . LEU A 1 85 ? -2.582 -6.847 3.000 1.00 86.56 85 LEU A O 1
ATOM 643 N N . PHE A 1 86 ? -1.736 -5.115 1.862 1.00 85.31 86 PHE A N 1
ATOM 644 C CA . PHE A 1 86 ? -2.033 -4.118 2.893 1.00 85.31 86 PHE A CA 1
ATOM 645 C C . PHE A 1 86 ? -3.537 -3.855 3.027 1.00 85.31 86 PHE A C 1
ATOM 647 O O . PHE A 1 86 ? -4.028 -3.747 4.149 1.00 85.31 86 PHE A O 1
ATOM 654 N N . ILE A 1 87 ? -4.291 -3.818 1.921 1.00 82.12 87 ILE A N 1
ATOM 655 C CA . ILE A 1 87 ? -5.759 -3.735 1.973 1.00 82.12 87 ILE A CA 1
ATOM 656 C C . ILE A 1 87 ? -6.361 -5.025 2.522 1.00 82.12 87 ILE A C 1
ATOM 658 O O . ILE A 1 87 ? -7.218 -4.957 3.400 1.00 82.12 87 ILE A O 1
ATOM 662 N N . ALA A 1 88 ? -5.920 -6.193 2.051 1.00 80.94 88 ALA A N 1
ATOM 663 C CA . ALA A 1 88 ? -6.392 -7.473 2.570 1.00 80.94 88 ALA A CA 1
ATOM 664 C C . ALA A 1 88 ? -6.099 -7.584 4.071 1.00 80.94 88 ALA A C 1
ATOM 666 O O . ALA A 1 88 ? -6.987 -7.932 4.842 1.00 80.94 88 ALA A O 1
ATOM 667 N N . GLY A 1 89 ? -4.902 -7.179 4.499 1.00 77.81 89 GLY A N 1
ATOM 668 C CA . GLY A 1 89 ? -4.523 -7.043 5.899 1.00 77.81 89 GLY A CA 1
ATOM 669 C C . GLY A 1 89 ? -5.459 -6.103 6.651 1.00 77.81 89 GLY A C 1
ATOM 670 O O . GLY A 1 89 ? -6.036 -6.512 7.648 1.00 77.81 89 GLY A O 1
ATOM 671 N N . ALA A 1 90 ? -5.701 -4.886 6.160 1.00 78.31 90 ALA A N 1
ATOM 672 C CA . ALA A 1 90 ? -6.620 -3.942 6.797 1.00 78.31 90 ALA A CA 1
ATOM 673 C C . ALA A 1 90 ? -8.047 -4.508 6.936 1.00 78.31 90 ALA A C 1
ATOM 675 O O . ALA A 1 90 ? -8.663 -4.372 7.992 1.00 78.31 90 ALA A O 1
ATOM 676 N N . VAL A 1 91 ? -8.554 -5.189 5.904 1.00 74.19 91 VAL A N 1
ATOM 677 C CA . VAL A 1 91 ? -9.900 -5.782 5.883 1.00 74.19 91 VAL A CA 1
ATOM 678 C C . VAL A 1 91 ? -9.996 -7.029 6.760 1.00 74.19 91 VAL A C 1
ATOM 680 O O . VAL A 1 91 ? -11.047 -7.248 7.344 1.00 74.19 91 VAL A O 1
ATOM 683 N N . TYR A 1 92 ? -8.940 -7.833 6.895 1.00 70.44 92 TYR A N 1
ATOM 684 C CA . TYR A 1 92 ? -8.954 -9.057 7.710 1.00 70.44 92 TYR A CA 1
ATOM 685 C C . TYR A 1 92 ? -8.649 -8.784 9.190 1.00 70.44 92 TYR A C 1
ATOM 687 O O . TYR A 1 92 ? -9.211 -9.407 10.090 1.00 70.44 92 TYR A O 1
ATOM 695 N N . VAL A 1 93 ? -7.791 -7.798 9.450 1.00 65.81 93 VAL A N 1
ATOM 696 C CA . VAL A 1 93 ? -7.474 -7.290 10.789 1.00 65.81 93 VAL A CA 1
ATOM 697 C C . VAL A 1 93 ? -8.666 -6.499 11.343 1.00 65.81 93 VAL A C 1
ATOM 699 O O . VAL A 1 93 ? -8.974 -6.610 12.525 1.00 65.81 93 VAL A O 1
ATOM 702 N N . SER A 1 94 ? -9.416 -5.763 10.518 1.00 63.28 94 SER A N 1
ATOM 703 C CA . SER A 1 94 ? -10.550 -4.950 10.991 1.00 63.28 94 SER A CA 1
ATOM 704 C C . SER A 1 94 ? -11.623 -5.750 11.780 1.00 63.28 94 SER A C 1
ATOM 706 O O . SER A 1 94 ? -11.960 -5.330 12.892 1.00 63.28 94 SER A O 1
ATOM 708 N N . PRO A 1 95 ? -12.099 -6.932 11.333 1.00 57.75 95 PRO A N 1
ATOM 709 C CA . PRO A 1 95 ? -12.994 -7.801 12.100 1.00 57.75 95 PRO A CA 1
ATOM 710 C C . PRO A 1 95 ? -12.345 -8.435 13.332 1.00 57.75 95 PRO A C 1
ATOM 712 O O . PRO A 1 95 ? -13.012 -8.588 14.350 1.00 57.75 95 PRO A O 1
ATOM 715 N N . ALA A 1 96 ? -11.058 -8.788 13.275 1.00 60.19 96 ALA A N 1
ATOM 716 C CA . ALA A 1 96 ? -10.350 -9.363 14.422 1.00 60.19 96 ALA A CA 1
ATOM 717 C C . ALA A 1 96 ? -10.148 -8.340 15.557 1.00 60.19 96 ALA A C 1
ATOM 719 O O . ALA A 1 96 ? -10.067 -8.712 16.727 1.00 60.19 96 ALA A O 1
ATOM 720 N N . PHE A 1 97 ? -10.101 -7.048 15.221 1.00 55.44 97 PHE A N 1
ATOM 721 C CA . PHE A 1 97 ? -9.844 -5.970 16.172 1.00 55.44 97 PHE A CA 1
ATOM 722 C C . PHE A 1 97 ? -11.101 -5.209 16.627 1.00 55.44 97 PHE A C 1
ATOM 724 O O . PHE A 1 97 ? -11.102 -4.751 17.768 1.00 55.44 97 PHE A O 1
ATOM 731 N N . CYS A 1 98 ? -12.148 -5.105 15.798 1.00 54.50 98 CYS A N 1
ATOM 732 C CA . CYS A 1 98 ? -13.392 -4.364 16.089 1.00 54.50 98 CYS A CA 1
ATOM 733 C C . CYS A 1 98 ? -14.665 -5.240 16.039 1.00 54.50 98 CYS A C 1
ATOM 735 O O . CYS A 1 98 ? -15.780 -4.724 15.918 1.00 54.50 98 CYS A O 1
ATOM 737 N N . GLY A 1 99 ? -14.512 -6.567 16.039 1.00 55.50 99 GLY A N 1
ATOM 738 C CA . GLY A 1 99 ? -15.587 -7.519 15.753 1.00 55.50 99 GLY A CA 1
ATOM 739 C C . GLY A 1 99 ? -16.603 -7.738 16.869 1.00 55.50 99 GLY A C 1
ATOM 740 O O . GLY A 1 99 ? -17.636 -8.358 16.611 1.00 55.50 99 GLY A O 1
ATOM 741 N N . SER A 1 100 ? -16.373 -7.255 18.095 1.00 62.22 100 SER A N 1
ATOM 742 C CA . SER A 1 100 ? -17.364 -7.472 19.154 1.00 62.22 100 SER A CA 1
ATOM 743 C C . SER A 1 100 ? -18.579 -6.553 18.966 1.00 62.22 100 SER A C 1
ATOM 745 O O . SER A 1 100 ? -18.456 -5.369 18.641 1.00 62.22 100 SER A O 1
ATOM 747 N N . GLY A 1 101 ? -19.788 -7.078 19.203 1.00 61.03 101 GLY A N 1
ATOM 748 C CA . GLY A 1 101 ? -21.030 -6.290 19.135 1.00 61.03 101 GLY A CA 1
ATOM 749 C C . GLY A 1 101 ? -21.026 -5.062 20.060 1.00 61.03 101 GLY A C 1
ATOM 750 O O . GLY A 1 101 ? -21.735 -4.090 19.799 1.00 61.03 101 GLY A O 1
ATOM 751 N N . ASN A 1 102 ? -20.176 -5.084 21.091 1.00 61.41 102 ASN A N 1
ATOM 752 C CA . ASN A 1 102 ? -19.970 -3.993 22.036 1.00 61.41 102 ASN A CA 1
ATOM 753 C C . ASN A 1 102 ? -19.005 -2.917 21.493 1.00 61.41 102 ASN A C 1
ATOM 755 O O . ASN A 1 102 ? -19.271 -1.730 21.667 1.00 61.41 102 ASN A O 1
ATOM 759 N N . GLU A 1 103 ? -17.957 -3.290 20.744 1.00 63.12 103 GLU A N 1
ATOM 760 C CA . GLU A 1 103 ? -17.049 -2.334 20.079 1.00 63.12 103 GLU A CA 1
ATOM 761 C C . GLU A 1 103 ? -17.788 -1.485 19.034 1.00 63.12 103 GLU A C 1
ATOM 763 O O . GLU A 1 103 ? -17.629 -0.265 19.013 1.00 63.12 103 GLU A O 1
ATOM 768 N N . LYS A 1 104 ? -18.678 -2.084 18.226 1.00 62.22 104 LYS A N 1
ATOM 769 C CA . LYS A 1 104 ? -19.495 -1.334 17.245 1.00 62.22 104 LYS A CA 1
ATOM 770 C C . LYS A 1 104 ? -20.381 -0.264 17.887 1.00 62.22 104 LYS A C 1
ATOM 772 O O . LYS A 1 104 ? -20.538 0.816 17.319 1.00 62.22 104 LYS A O 1
ATOM 777 N N . LYS A 1 105 ? -20.960 -0.551 19.056 1.00 63.50 105 LYS A N 1
ATOM 778 C CA . LYS A 1 105 ? -21.810 0.401 19.792 1.00 63.50 105 LYS A CA 1
ATOM 779 C C . LYS A 1 105 ? -20.983 1.534 20.405 1.00 63.50 105 LYS A C 1
ATOM 781 O O . LYS A 1 105 ? -21.393 2.693 20.351 1.00 63.50 105 LYS A O 1
ATOM 786 N N . MET A 1 106 ? -19.788 1.210 20.896 1.00 64.62 106 MET A N 1
ATOM 787 C CA . MET A 1 106 ? -18.883 2.166 21.532 1.00 64.62 106 MET A CA 1
ATOM 788 C C . MET A 1 106 ? -18.172 3.112 20.558 1.00 64.62 106 MET A C 1
ATOM 790 O O . MET A 1 106 ? -17.816 4.216 20.957 1.00 64.62 106 MET A O 1
ATOM 794 N N . ILE A 1 107 ? -18.011 2.752 19.279 1.00 64.94 107 ILE A N 1
ATOM 795 C CA . ILE A 1 107 ? -17.426 3.654 18.265 1.00 64.94 107 ILE A CA 1
ATOM 796 C C . ILE A 1 107 ? -18.275 4.924 18.076 1.00 64.94 107 ILE A C 1
ATOM 798 O O . ILE A 1 107 ? -17.728 6.007 17.868 1.00 64.94 107 ILE A O 1
ATOM 802 N N . ARG A 1 108 ? -19.608 4.814 18.169 1.00 66.31 108 ARG A N 1
ATOM 803 C CA . ARG A 1 108 ? -20.535 5.936 17.932 1.00 66.31 108 ARG A CA 1
ATOM 804 C C . ARG A 1 108 ? -20.751 6.808 19.168 1.00 66.31 108 ARG A C 1
ATOM 806 O O . ARG A 1 108 ? -20.943 8.013 19.039 1.00 66.31 108 ARG A O 1
ATOM 813 N N . SER A 1 109 ? -20.733 6.210 20.357 1.00 66.12 109 SER A N 1
ATOM 814 C CA . SER A 1 109 ? -20.920 6.923 21.622 1.00 66.12 109 SER A CA 1
ATOM 815 C C . SER A 1 109 ? -20.341 6.125 22.791 1.00 66.12 109 SER A C 1
ATOM 817 O O . SER A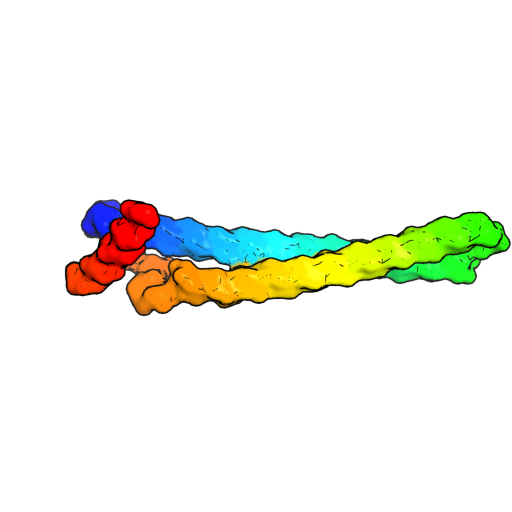 1 109 ? -20.511 4.906 22.803 1.00 66.12 109 SER A O 1
ATOM 819 N N . PRO A 1 110 ? -19.731 6.778 23.797 1.00 62.84 110 PRO A N 1
ATOM 820 C CA . PRO A 1 110 ? -19.356 6.113 25.044 1.00 62.84 110 PRO A CA 1
ATOM 821 C C . PRO A 1 110 ? -20.603 5.521 25.720 1.00 62.84 110 PRO A C 1
ATOM 823 O O . PRO A 1 110 ? -21.584 6.233 25.943 1.00 62.84 110 PRO A O 1
ATOM 826 N N . GLN A 1 111 ? -20.567 4.222 26.017 1.00 69.00 111 GLN A N 1
ATOM 827 C CA . GLN A 1 111 ? -21.631 3.470 26.692 1.00 69.00 111 GLN A CA 1
ATOM 828 C C . GLN A 1 111 ? -21.018 2.630 27.812 1.00 69.00 111 GLN A C 1
ATOM 830 O O . GLN A 1 111 ? -19.840 2.290 27.740 1.00 69.00 111 GLN A O 1
ATOM 835 N N . GLU A 1 112 ? -21.788 2.308 28.847 1.00 65.38 112 GLU A N 1
ATOM 836 C CA . GLU A 1 112 ? -21.345 1.336 29.848 1.00 65.38 112 GLU A CA 1
ATOM 837 C C . GLU A 1 112 ? -21.467 -0.087 29.304 1.00 65.38 112 GLU A C 1
ATOM 839 O O . GLU A 1 112 ? -22.356 -0.395 28.509 1.00 65.38 112 GLU A O 1
ATOM 844 N N . LEU A 1 113 ? -20.534 -0.948 29.701 1.00 65.25 113 LEU A N 1
ATOM 845 C CA . LEU A 1 113 ? -20.542 -2.357 29.327 1.00 65.25 113 LEU A CA 1
ATOM 846 C C . LEU A 1 113 ? -21.319 -3.160 30.368 1.00 65.25 113 LEU A C 1
ATOM 848 O O . LEU A 1 113 ? -21.014 -3.076 31.555 1.00 65.25 113 LEU A O 1
ATOM 852 N N . ASP A 1 114 ? -22.275 -3.975 29.913 1.00 61.47 114 ASP A N 1
ATOM 853 C CA . ASP A 1 114 ? -22.993 -4.906 30.786 1.00 61.47 114 ASP A CA 1
ATOM 854 C C . ASP A 1 114 ? -22.003 -5.856 31.474 1.00 61.47 114 ASP A C 1
ATOM 856 O O . ASP A 1 114 ? -21.229 -6.575 30.828 1.00 61.47 114 ASP A O 1
ATOM 860 N N . SER A 1 115 ? -22.057 -5.869 32.804 1.00 52.94 115 SER A N 1
ATOM 861 C CA . SER A 1 115 ? -21.116 -6.507 33.733 1.00 52.94 115 SER A CA 1
ATOM 862 C C . SER A 1 115 ? -20.874 -8.003 33.476 1.00 52.94 115 SER A C 1
ATOM 864 O O . SER A 1 115 ? -19.864 -8.544 33.917 1.00 52.94 115 SER A O 1
ATOM 866 N N . GLY A 1 116 ? -21.767 -8.679 32.746 1.00 49.53 116 GLY A N 1
ATOM 867 C CA . GLY A 1 116 ? -21.656 -10.102 32.407 1.00 49.53 116 GLY A CA 1
ATOM 868 C C . GLY A 1 116 ? -20.687 -10.435 31.264 1.00 49.53 116 GLY A C 1
ATOM 869 O O . GLY A 1 116 ? -20.233 -11.570 31.173 1.00 49.53 116 GLY A O 1
ATOM 870 N N . ASN A 1 117 ? -20.323 -9.473 30.407 1.00 48.53 117 ASN A N 1
ATOM 871 C CA . ASN A 1 117 ? -19.534 -9.744 29.191 1.00 48.53 117 ASN A CA 1
ATOM 872 C C . ASN A 1 117 ? -18.034 -9.414 29.311 1.00 48.53 117 ASN A C 1
ATOM 874 O O . ASN A 1 117 ? -17.261 -9.709 28.398 1.00 48.53 117 ASN A O 1
ATOM 878 N N . TYR A 1 118 ? -17.599 -8.824 30.428 1.00 47.75 118 TYR A N 1
ATOM 879 C CA . TYR A 1 118 ? -16.187 -8.504 30.675 1.00 47.75 118 TYR A CA 1
ATOM 880 C C . TYR A 1 118 ? -15.355 -9.686 31.177 1.00 47.75 118 TYR A C 1
ATOM 882 O O . TYR A 1 118 ? -14.155 -9.745 30.898 1.00 47.75 118 TYR A O 1
ATOM 890 N N . ALA A 1 119 ? -15.978 -10.630 31.890 1.00 44.53 119 ALA A N 1
ATOM 891 C CA . ALA A 1 119 ? -15.286 -11.794 32.444 1.00 44.53 119 ALA A CA 1
ATOM 892 C C . ALA A 1 119 ? -14.606 -12.629 31.339 1.00 44.53 119 ALA A C 1
ATOM 894 O O . ALA A 1 119 ? -13.458 -13.038 31.489 1.00 44.53 119 ALA A O 1
ATOM 895 N N . ALA A 1 120 ? -15.245 -12.739 30.169 1.00 45.34 120 ALA A N 1
ATOM 896 C CA . ALA A 1 120 ? -14.722 -13.474 29.016 1.00 45.34 120 ALA A CA 1
ATOM 897 C C . ALA A 1 120 ? -13.511 -12.808 28.323 1.00 45.34 120 ALA A C 1
ATOM 899 O O . ALA A 1 120 ? -12.756 -13.481 27.617 1.00 45.34 120 ALA A O 1
ATOM 900 N N . TYR A 1 121 ? -13.310 -11.494 28.500 1.00 43.84 121 TYR A N 1
ATOM 901 C CA . TYR A 1 121 ? -12.158 -10.771 27.938 1.00 43.84 121 TYR A CA 1
ATOM 902 C C . TYR A 1 121 ? -10.961 -10.728 28.893 1.00 43.84 121 TYR A C 1
ATOM 904 O O . TYR A 1 121 ? -9.822 -10.699 28.427 1.00 43.84 121 TYR A O 1
ATOM 912 N N . SER A 1 122 ? -11.202 -10.753 30.209 1.00 43.44 122 SER A N 1
ATOM 913 C CA . SER A 1 122 ? -10.129 -10.849 31.204 1.00 43.44 122 SER A CA 1
ATOM 914 C C . SER A 1 122 ? -9.471 -12.229 31.177 1.00 43.44 122 SER A C 1
ATOM 916 O O . SER A 1 122 ? -8.247 -12.307 31.198 1.00 43.44 122 SER A O 1
ATOM 918 N N . GLU A 1 123 ? -10.256 -13.303 31.044 1.00 38.59 123 GLU A N 1
ATOM 919 C CA . GLU A 1 123 ? -9.731 -14.678 31.042 1.00 38.59 123 GLU A CA 1
ATOM 920 C C . GLU A 1 123 ? -8.807 -14.980 29.854 1.00 38.59 123 GLU A C 1
ATOM 922 O O . GLU A 1 123 ? -7.818 -15.695 30.000 1.00 38.59 123 GLU A O 1
ATOM 927 N N . LYS A 1 124 ? -9.064 -14.401 28.673 1.00 42.31 124 LYS A N 1
ATOM 928 C CA . LYS A 1 124 ? -8.204 -14.630 27.497 1.00 42.31 124 LYS A CA 1
ATOM 929 C C . LYS A 1 124 ? -6.917 -13.809 27.497 1.00 42.31 124 LYS A C 1
ATOM 931 O O . LYS A 1 124 ? -5.992 -14.162 26.776 1.00 42.31 124 LYS A O 1
ATOM 936 N N . SER A 1 125 ? -6.835 -12.734 28.284 1.00 39.28 125 SER A N 1
ATOM 937 C CA . SER A 1 125 ? -5.602 -11.944 28.404 1.00 39.28 125 SER A CA 1
ATOM 938 C C . SER A 1 125 ? -4.637 -12.509 29.450 1.00 39.28 125 SER A C 1
ATOM 940 O O . SER A 1 125 ? -3.458 -12.168 29.406 1.00 39.28 125 SER A O 1
ATOM 942 N N . SER A 1 126 ? -5.111 -13.354 30.370 1.00 38.44 126 SER A N 1
ATOM 943 C CA . SER A 1 126 ? -4.286 -14.056 31.363 1.00 38.44 126 SER A CA 1
ATOM 944 C C . SER A 1 126 ? -3.886 -15.476 30.943 1.00 38.44 126 SER A C 1
ATOM 946 O O . SER A 1 126 ? -3.006 -16.056 31.568 1.00 38.44 126 SER A O 1
ATOM 948 N N . ALA A 1 127 ? -4.471 -16.032 29.875 1.00 37.91 127 ALA A N 1
ATOM 949 C CA . ALA A 1 127 ? -4.138 -17.375 29.380 1.00 37.91 127 ALA A CA 1
ATOM 950 C C . ALA A 1 127 ? -2.914 -17.434 28.436 1.00 37.91 127 ALA A C 1
ATOM 952 O O . ALA A 1 127 ? -2.530 -18.520 28.013 1.00 37.91 127 ALA A O 1
ATOM 953 N N . THR A 1 128 ? -2.280 -16.297 28.126 1.00 37.06 128 THR A N 1
ATOM 954 C CA . THR A 1 128 ? -1.059 -16.226 27.296 1.00 37.06 128 THR A CA 1
ATOM 955 C C . THR A 1 128 ? 0.105 -15.628 28.093 1.00 37.06 128 THR A C 1
ATOM 957 O O . THR A 1 128 ? 0.732 -14.656 27.682 1.00 37.06 128 THR A O 1
ATOM 960 N N . GLN A 1 129 ? 0.361 -16.175 29.280 1.00 33.78 129 GLN A N 1
ATOM 961 C CA . GLN A 1 129 ? 1.654 -16.080 29.964 1.00 33.78 129 GLN A CA 1
ATOM 962 C C . GLN A 1 129 ? 1.969 -17.428 30.620 1.00 33.78 129 GLN A C 1
ATOM 964 O O . GLN A 1 129 ? 1.891 -17.557 31.838 1.00 33.78 129 GLN A O 1
ATOM 969 N N . VAL A 1 130 ? 2.295 -18.426 29.795 1.00 33.75 130 VAL A N 1
ATOM 970 C CA . VAL A 1 130 ? 3.237 -19.513 30.117 1.00 33.75 130 VAL A CA 1
ATOM 971 C C . VAL A 1 130 ? 4.013 -19.827 28.847 1.00 33.75 130 VAL A C 1
ATOM 973 O O . VAL A 1 130 ? 3.351 -19.950 27.792 1.00 33.75 130 VAL A O 1
#

Organism: NCBI:txid96789

Mean predicted aligned error: 13.22 Å